Protein AF-A0A914DPF4-F1 (afdb_monomer_lite)

Foldseek 3Di:
DVVLLVVVLVQVVDPDHDPVVNVVSVVPDDDDCVLCVVQDDDDQPDKDWGWDDCRPVPDTDIDIDDHVPRPDPPDDDDDDDD

Radius of gyration: 14.47 Å; chains: 1; bounding box: 31×28×38 Å

InterPro domains:
  IPR010300 Cysteine dioxygenase type I [PF05995] (3-74)
  IPR010300 Cysteine dioxygenase type I [PTHR12918] (2-71)
  IPR011051 RmlC-like cupin domain superfamily [SSF51182] (2-73)
  IPR014710 RmlC-like jelly roll fold [G3DSA:2.60.120.10] (1-74)

Organism: NCBI:txid290746

pLDDT: mean 81.63, std 18.99, range [30.7, 94.75]

Secondary structure (DSSP, 8-state):
-HHHHHHHHHHHHSSS--HHHHHHHHHT----HHHHGGG----SSS-EEEEEE-TTSS--EEEEEPPTT-------------

Structure (mmCIF, N/CA/C/O backbone):
data_AF-A0A914DPF4-F1
#
_entry.id   AF-A0A914DPF4-F1
#
loop_
_atom_site.group_PDB
_atom_site.id
_atom_site.type_symbol
_atom_site.label_atom_id
_atom_site.label_alt_id
_atom_site.label_comp_id
_atom_site.label_asym_id
_atom_site.label_entity_id
_atom_site.label_seq_id
_atom_site.pdbx_PDB_ins_code
_atom_site.Cartn_x
_atom_site.Cartn_y
_atom_site.Cartn_z
_atom_site.occupancy
_atom_site.B_iso_or_equiv
_atom_site.auth_seq_id
_atom_site.auth_comp_id
_atom_site.auth_asym_id
_atom_site.auth_atom_id
_atom_site.pdbx_PDB_model_num
ATOM 1 N N . MET A 1 1 ? 5.285 -7.045 4.012 1.00 88.81 1 MET A N 1
ATOM 2 C CA . MET A 1 1 ? 4.232 -6.023 3.781 1.00 88.81 1 MET A CA 1
ATOM 3 C C . MET A 1 1 ? 2.964 -6.260 4.594 1.00 88.81 1 MET A C 1
ATOM 5 O O . MET A 1 1 ? 2.333 -5.290 4.996 1.00 88.81 1 MET A O 1
ATOM 9 N N . GLU A 1 2 ? 2.602 -7.504 4.911 1.00 90.88 2 GLU A N 1
ATOM 10 C CA . GLU A 1 2 ? 1.431 -7.804 5.757 1.00 90.88 2 GLU A CA 1
ATOM 11 C C . GLU A 1 2 ? 1.460 -7.095 7.122 1.00 90.88 2 GLU A C 1
ATOM 13 O O . GLU A 1 2 ? 0.460 -6.520 7.546 1.00 90.88 2 GLU A O 1
ATOM 18 N N . SER A 1 3 ? 2.624 -7.047 7.778 1.00 92.50 3 SER A N 1
ATOM 19 C CA . SER A 1 3 ? 2.800 -6.333 9.051 1.00 92.50 3 SER A CA 1
ATOM 20 C C . SER A 1 3 ? 2.583 -4.822 8.931 1.00 92.50 3 SER A C 1
ATOM 22 O O . SER A 1 3 ? 2.062 -4.207 9.859 1.00 92.50 3 SER A O 1
AT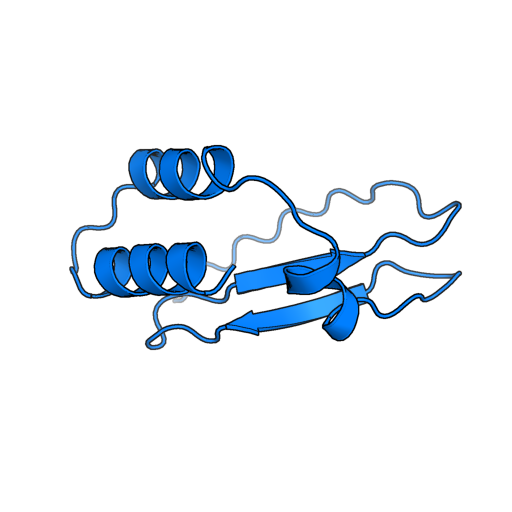OM 24 N N . LEU A 1 4 ? 2.953 -4.215 7.797 1.00 93.81 4 LEU A N 1
ATOM 25 C CA . LEU A 1 4 ? 2.670 -2.809 7.508 1.00 93.81 4 LEU A CA 1
ATOM 26 C C . LEU A 1 4 ? 1.157 -2.598 7.384 1.00 93.81 4 LEU A C 1
ATOM 28 O O . LEU A 1 4 ? 0.607 -1.732 8.057 1.00 93.81 4 LEU A O 1
ATOM 32 N N . ILE A 1 5 ? 0.485 -3.416 6.567 1.00 93.94 5 ILE A N 1
ATOM 33 C CA . ILE A 1 5 ? -0.966 -3.324 6.350 1.00 93.94 5 ILE A CA 1
ATOM 34 C C . ILE A 1 5 ? -1.713 -3.489 7.676 1.00 93.94 5 ILE A C 1
ATOM 36 O O . ILE A 1 5 ? -2.598 -2.697 7.977 1.00 93.94 5 ILE A O 1
ATOM 40 N N . SER A 1 6 ? -1.325 -4.462 8.505 1.00 94.12 6 SER A N 1
ATOM 41 C CA . SER A 1 6 ? -1.949 -4.682 9.814 1.00 94.12 6 SER A CA 1
ATOM 42 C C . SER A 1 6 ? -1.806 -3.476 10.747 1.00 94.12 6 SER A C 1
ATOM 44 O O . SER A 1 6 ? -2.772 -3.112 11.411 1.00 94.12 6 SER A O 1
ATOM 46 N N . GLN A 1 7 ? -0.631 -2.840 10.788 1.00 93.94 7 GLN A N 1
ATOM 47 C CA . GLN A 1 7 ? -0.409 -1.641 11.605 1.00 93.94 7 GLN A CA 1
ATOM 48 C C . GLN A 1 7 ? -1.235 -0.454 11.098 1.00 93.94 7 GLN A C 1
ATOM 50 O O . GLN A 1 7 ? -1.854 0.249 11.893 1.00 93.94 7 GLN A O 1
ATOM 55 N N . VAL A 1 8 ? -1.292 -0.251 9.777 1.00 93.81 8 VAL A N 1
ATOM 56 C CA . VAL A 1 8 ? -2.121 0.805 9.179 1.00 93.81 8 VAL A CA 1
ATOM 57 C C . VAL A 1 8 ? -3.604 0.546 9.465 1.00 93.81 8 VAL A C 1
ATOM 59 O O . VAL A 1 8 ? -4.298 1.462 9.890 1.00 93.81 8 VAL A O 1
ATOM 62 N N . ARG A 1 9 ? -4.093 -0.692 9.335 1.00 93.50 9 ARG A N 1
ATOM 63 C CA . ARG A 1 9 ? -5.481 -1.039 9.688 1.00 93.50 9 ARG A CA 1
ATOM 64 C C . ARG A 1 9 ? -5.804 -0.681 11.132 1.00 93.50 9 ARG A C 1
ATOM 66 O O . ARG A 1 9 ? -6.758 0.055 11.358 1.00 93.50 9 ARG A O 1
ATOM 73 N N . GLN A 1 10 ? -4.975 -1.131 12.072 1.00 92.50 10 GLN A N 1
ATOM 74 C CA . GLN A 1 10 ? -5.158 -0.866 13.4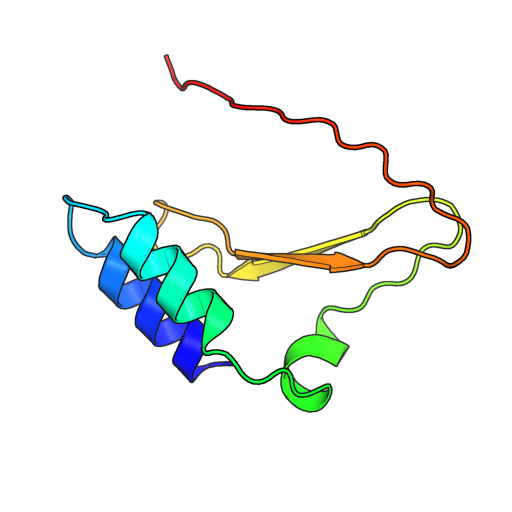99 1.00 92.50 10 GLN A CA 1
ATOM 75 C C . GLN A 1 10 ? -5.182 0.640 13.806 1.00 92.50 10 GLN A C 1
ATOM 77 O O . GLN A 1 10 ? -6.021 1.111 14.570 1.00 92.50 10 GLN A O 1
ATOM 82 N N . MET A 1 11 ? -4.314 1.425 13.164 1.00 91.00 11 MET A N 1
ATOM 83 C CA . MET A 1 11 ? -4.298 2.884 13.320 1.00 91.00 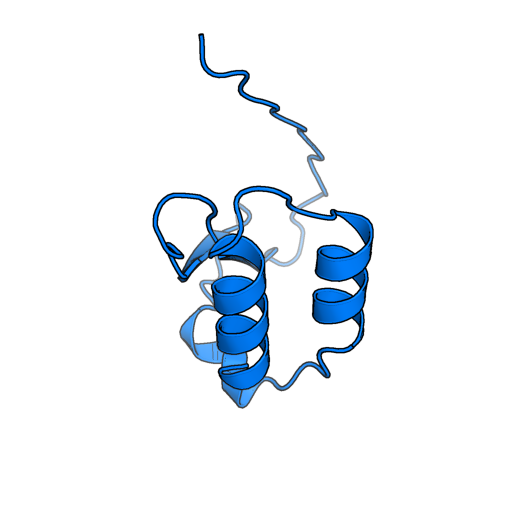11 MET A CA 1
ATOM 84 C C . MET A 1 11 ? -5.606 3.551 12.885 1.00 91.00 11 MET A C 1
ATOM 86 O O . MET A 1 11 ? -6.056 4.506 13.516 1.00 91.00 11 MET A O 1
ATOM 90 N N . PHE A 1 12 ? -6.225 3.049 11.818 1.00 92.81 12 PHE A N 1
ATOM 91 C CA . PHE A 1 12 ? -7.479 3.581 11.287 1.00 92.81 12 PHE A CA 1
ATOM 92 C C . PHE A 1 12 ? -8.728 2.956 11.938 1.00 92.81 12 PHE A C 1
ATOM 94 O O . PHE A 1 12 ? -9.848 3.331 11.587 1.00 92.81 12 PHE A O 1
ATOM 101 N N . GLU A 1 13 ? -8.594 2.033 12.896 1.00 91.12 13 GLU A N 1
ATOM 102 C CA . GLU A 1 13 ? -9.724 1.591 13.732 1.00 91.12 13 GLU A CA 1
ATOM 103 C C . GLU A 1 13 ? -10.182 2.708 14.675 1.00 91.12 13 GLU A C 1
ATOM 105 O O . GLU A 1 13 ? -11.384 2.901 14.859 1.00 91.12 13 GLU A O 1
ATOM 110 N N . SER A 1 14 ? -9.239 3.499 15.194 1.00 88.38 14 SER A N 1
ATOM 111 C CA . SER A 1 14 ? -9.539 4.694 15.985 1.00 88.38 14 SER A CA 1
ATOM 112 C C . SER A 1 14 ? -10.170 5.804 15.131 1.00 88.38 14 SER A C 1
ATOM 114 O O . SER A 1 14 ? -9.964 5.883 13.916 1.00 88.38 14 SER A O 1
ATOM 116 N N . ASP A 1 15 ? -10.936 6.692 15.767 1.00 84.69 15 ASP A N 1
ATOM 117 C CA . ASP A 1 15 ? -11.488 7.898 15.133 1.00 84.69 15 ASP A CA 1
ATOM 118 C C . ASP A 1 15 ? -10.505 9.077 15.153 1.00 84.69 15 ASP A C 1
ATOM 120 O O . ASP A 1 15 ? -10.631 10.012 14.363 1.00 84.69 15 ASP A O 1
ATOM 124 N N . SER A 1 16 ? -9.483 9.021 16.012 1.00 87.44 16 SER A N 1
ATOM 125 C CA . SER A 1 16 ? -8.406 10.009 16.054 1.00 87.44 16 SER A CA 1
ATOM 126 C C . SER A 1 16 ? -7.182 9.495 15.292 1.00 87.44 16 SER A C 1
ATOM 128 O O . SER A 1 16 ? -6.387 8.723 15.831 1.00 87.44 16 SER A O 1
ATOM 130 N N . ILE A 1 17 ? -7.013 9.931 14.044 1.00 89.56 17 ILE A N 1
ATOM 131 C CA . ILE A 1 17 ? -5.896 9.512 13.186 1.00 89.56 17 ILE A CA 1
ATOM 132 C C . ILE A 1 17 ? -4.761 10.539 13.271 1.00 89.56 17 ILE A C 1
ATOM 134 O O . ILE A 1 17 ? -4.951 11.718 12.967 1.00 89.56 17 ILE A O 1
ATOM 138 N N . ASN A 1 18 ? -3.558 10.089 13.636 1.00 90.25 18 ASN A N 1
ATOM 139 C CA . ASN A 1 18 ? -2.355 10.919 13.630 1.00 90.25 18 ASN A CA 1
ATOM 140 C C . ASN A 1 18 ? -1.541 10.689 12.349 1.00 90.25 18 ASN A C 1
ATOM 142 O O . ASN A 1 18 ? -0.885 9.661 12.189 1.00 90.25 18 ASN A O 1
ATOM 146 N N . ALA A 1 19 ? -1.535 11.676 11.451 1.00 90.50 19 ALA A N 1
ATOM 147 C CA . ALA A 1 19 ? -0.814 11.584 10.181 1.00 90.50 19 ALA A CA 1
ATOM 148 C C . ALA A 1 19 ? 0.698 11.335 10.355 1.00 90.50 19 ALA A C 1
ATOM 150 O O . ALA A 1 19 ? 1.287 10.603 9.564 1.00 90.50 19 ALA A O 1
ATOM 151 N N . ASN A 1 20 ? 1.322 11.880 11.405 1.00 93.62 20 ASN A N 1
ATOM 152 C CA . ASN A 1 20 ? 2.755 11.685 11.656 1.00 93.62 20 ASN A CA 1
ATOM 153 C C . ASN A 1 20 ? 3.082 10.234 12.027 1.00 93.62 20 ASN A C 1
ATOM 155 O O . ASN A 1 20 ? 4.160 9.734 11.717 1.00 93.62 20 ASN A O 1
ATOM 159 N N . GLU A 1 21 ? 2.158 9.550 12.696 1.00 92.00 21 GLU A N 1
ATOM 160 C CA . GLU A 1 21 ? 2.317 8.145 13.061 1.00 92.00 21 GLU A CA 1
ATOM 161 C C . GLU A 1 21 ? 2.160 7.238 11.840 1.00 92.00 21 GLU A C 1
ATOM 163 O O . GLU A 1 21 ? 2.981 6.347 11.629 1.00 92.00 21 GLU A O 1
ATOM 168 N N . VAL A 1 22 ? 1.193 7.547 10.969 1.00 92.88 22 VAL A N 1
ATOM 169 C CA . VAL A 1 22 ? 1.038 6.870 9.673 1.00 92.88 22 VAL A CA 1
ATOM 170 C C . VAL A 1 22 ? 2.302 7.024 8.823 1.00 92.88 22 VAL A C 1
ATOM 172 O O . VAL A 1 22 ? 2.790 6.033 8.282 1.00 92.88 22 VAL A O 1
ATOM 175 N N . MET A 1 23 ? 2.877 8.232 8.746 1.00 94.38 23 MET A N 1
ATOM 176 C CA . MET A 1 23 ? 4.144 8.459 8.036 1.00 94.38 23 MET A CA 1
ATOM 177 C C . MET A 1 23 ? 5.278 7.612 8.616 1.00 94.38 23 MET A C 1
ATOM 179 O O . MET A 1 23 ? 5.939 6.903 7.865 1.00 94.38 23 MET A O 1
ATOM 183 N N . ARG A 1 24 ? 5.454 7.597 9.943 1.00 94.75 24 ARG A N 1
ATOM 184 C CA . ARG A 1 24 ? 6.491 6.779 10.598 1.00 94.75 24 ARG A CA 1
ATOM 185 C C . ARG A 1 24 ? 6.336 5.289 10.311 1.00 94.75 24 ARG A C 1
ATOM 187 O O . ARG A 1 24 ? 7.328 4.604 10.084 1.00 94.75 24 ARG A O 1
ATOM 194 N N . ILE A 1 25 ? 5.108 4.774 10.333 1.00 94.00 25 ILE A N 1
ATOM 195 C CA . ILE A 1 25 ? 4.826 3.366 10.026 1.00 94.00 25 ILE A CA 1
ATOM 196 C C . ILE A 1 25 ? 5.224 3.043 8.577 1.00 94.00 25 ILE A C 1
ATOM 198 O O . ILE A 1 25 ? 5.879 2.028 8.337 1.00 94.00 25 ILE A O 1
ATOM 202 N N . LEU A 1 26 ? 4.882 3.921 7.627 1.00 93.81 26 LEU A N 1
ATOM 203 C CA . LEU A 1 26 ? 5.250 3.768 6.216 1.00 93.81 26 LEU A CA 1
ATOM 204 C C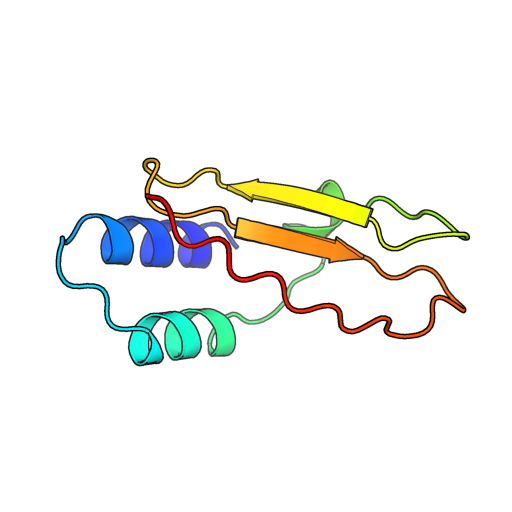 . LEU A 1 26 ? 6.768 3.880 5.992 1.00 93.81 26 LEU A C 1
ATOM 206 O O . LEU A 1 26 ? 7.321 3.098 5.227 1.00 93.81 26 LEU A O 1
ATOM 210 N N . GLU A 1 27 ? 7.452 4.804 6.670 1.00 94.56 27 GLU A N 1
ATOM 211 C CA . GLU A 1 27 ? 8.910 4.996 6.576 1.00 94.56 27 GLU A CA 1
ATOM 212 C C . GLU A 1 27 ? 9.706 3.830 7.173 1.00 94.56 27 GLU A C 1
ATOM 214 O O . GLU A 1 27 ? 10.769 3.472 6.669 1.00 94.56 27 GLU A O 1
ATOM 219 N N . ASN A 1 28 ? 9.189 3.209 8.236 1.00 94.38 28 ASN A N 1
ATOM 220 C CA . ASN A 1 28 ? 9.832 2.068 8.886 1.00 94.38 28 ASN A CA 1
ATOM 221 C C . ASN A 1 28 ? 9.683 0.759 8.095 1.00 94.38 28 ASN A C 1
ATOM 223 O O . ASN A 1 28 ? 10.352 -0.232 8.412 1.00 94.38 28 ASN A O 1
ATOM 227 N N . TYR A 1 29 ? 8.821 0.724 7.076 1.00 93.38 29 TYR A N 1
ATOM 228 C CA . TYR A 1 29 ? 8.700 -0.433 6.202 1.00 93.38 29 TYR A CA 1
ATOM 229 C C . TYR A 1 29 ? 9.963 -0.601 5.349 1.00 93.38 29 TYR A C 1
ATOM 231 O O . TYR A 1 29 ? 10.299 0.225 4.500 1.00 93.38 29 TYR A O 1
ATOM 239 N N . LYS A 1 30 ? 10.657 -1.724 5.548 1.00 93.38 30 LYS A N 1
ATOM 240 C CA . LYS A 1 30 ? 11.766 -2.136 4.685 1.00 93.38 30 LYS A CA 1
ATOM 241 C C . LYS A 1 30 ? 11.201 -2.807 3.438 1.00 93.38 30 LYS A C 1
ATOM 243 O O . LYS A 1 30 ? 10.586 -3.863 3.539 1.00 93.38 30 LYS A O 1
ATOM 248 N N . SER A 1 31 ? 11.422 -2.179 2.288 1.00 90.31 31 SER A N 1
ATOM 249 C CA . SER A 1 31 ? 10.944 -2.667 0.993 1.00 90.31 31 SER A CA 1
ATOM 250 C C . SER A 1 31 ? 11.549 -4.026 0.635 1.00 90.31 31 SER A C 1
ATOM 252 O O . SER A 1 31 ? 12.771 -4.180 0.649 1.00 90.31 31 SER A O 1
ATOM 254 N N . ASP A 1 32 ? 10.690 -4.978 0.267 1.00 91.81 32 ASP A N 1
ATOM 255 C CA . ASP A 1 32 ? 11.055 -6.299 -0.251 1.00 91.81 32 ASP A CA 1
ATOM 256 C C . ASP A 1 32 ? 10.291 -6.554 -1.564 1.00 91.81 32 ASP A C 1
ATOM 258 O O . ASP A 1 32 ? 9.060 -6.525 -1.552 1.00 91.81 32 ASP A O 1
ATOM 262 N N . PRO A 1 33 ? 10.967 -6.805 -2.702 1.00 90.12 33 PRO A N 1
ATOM 263 C CA . PRO A 1 33 ? 10.305 -7.122 -3.967 1.00 90.12 33 PRO A CA 1
ATOM 264 C C . PRO A 1 33 ? 9.262 -8.236 -3.882 1.00 90.12 33 PRO A C 1
ATOM 266 O O . PRO A 1 33 ? 8.246 -8.160 -4.572 1.00 90.12 33 PRO A O 1
ATOM 269 N N . VAL A 1 34 ? 9.467 -9.241 -3.026 1.00 92.50 34 VAL A N 1
ATOM 270 C CA . VAL A 1 34 ? 8.527 -10.361 -2.865 1.00 92.50 34 VAL A CA 1
ATOM 271 C C . VAL A 1 34 ? 7.156 -9.874 -2.398 1.00 92.50 34 VAL A C 1
ATOM 273 O O . VAL A 1 34 ? 6.137 -10.401 -2.842 1.00 92.50 34 VAL A O 1
ATOM 276 N N . ASP A 1 35 ? 7.126 -8.833 -1.566 1.00 91.06 35 ASP A N 1
ATOM 277 C CA . ASP A 1 35 ? 5.895 -8.256 -1.041 1.00 91.06 35 ASP A CA 1
ATOM 278 C C . ASP A 1 35 ? 5.056 -7.575 -2.134 1.00 91.06 35 ASP A C 1
ATOM 280 O O . ASP A 1 35 ? 3.835 -7.757 -2.201 1.00 91.06 35 ASP A O 1
ATOM 284 N N . TRP A 1 36 ? 5.706 -6.757 -2.971 1.00 90.56 36 TRP A N 1
ATOM 285 C CA . TRP A 1 36 ? 5.014 -5.818 -3.852 1.00 90.56 36 TRP A CA 1
ATOM 286 C C . TRP A 1 36 ? 4.988 -6.200 -5.332 1.00 90.56 36 TRP A C 1
ATOM 288 O O . TRP A 1 36 ? 4.179 -5.637 -6.069 1.00 90.56 36 TRP A O 1
ATOM 298 N N . GLN A 1 37 ? 5.803 -7.160 -5.781 1.00 92.25 37 GLN A N 1
ATOM 299 C CA . GLN A 1 37 ? 5.899 -7.552 -7.197 1.00 92.25 37 GLN A CA 1
ATOM 300 C C . GLN A 1 37 ? 4.551 -7.931 -7.825 1.00 92.25 37 GLN A C 1
ATOM 302 O O . GLN A 1 37 ? 4.301 -7.623 -8.985 1.00 92.25 37 GLN A O 1
ATOM 307 N N . GLN A 1 38 ? 3.655 -8.546 -7.051 1.00 91.31 38 GLN A N 1
ATOM 308 C CA . GLN A 1 38 ? 2.320 -8.953 -7.503 1.00 91.31 38 GLN A CA 1
ATOM 309 C C . GLN A 1 38 ? 1.411 -7.766 -7.859 1.00 91.31 38 GLN A C 1
ATOM 311 O O . GLN A 1 38 ? 0.470 -7.914 -8.632 1.00 91.31 38 GLN A O 1
ATOM 316 N N . TYR A 1 39 ? 1.705 -6.581 -7.317 1.00 88.81 39 TYR A N 1
ATOM 317 C CA . TYR A 1 39 ? 0.990 -5.339 -7.603 1.00 88.81 39 TYR A CA 1
ATOM 318 C C . TYR A 1 39 ? 1.664 -4.535 -8.718 1.00 88.81 39 TYR A C 1
ATOM 320 O O . TYR A 1 39 ? 1.178 -3.467 -9.086 1.00 88.81 39 TYR A O 1
ATOM 328 N N . VAL A 1 40 ? 2.786 -5.003 -9.267 1.00 88.38 40 VAL A N 1
ATOM 329 C CA . VAL A 1 40 ? 3.504 -4.274 -10.308 1.00 88.38 40 VAL A CA 1
ATOM 330 C C . VAL A 1 40 ? 2.842 -4.524 -11.647 1.00 88.38 40 VAL A C 1
ATOM 332 O O . VAL A 1 4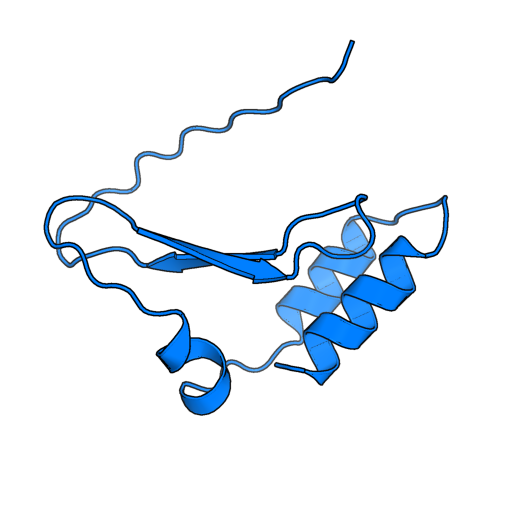0 ? 2.923 -5.606 -12.222 1.00 88.38 40 VAL A O 1
ATOM 335 N N . ILE A 1 41 ? 2.223 -3.475 -12.170 1.00 85.38 41 ILE A N 1
ATOM 336 C CA . ILE A 1 41 ? 1.706 -3.448 -13.531 1.00 85.38 41 ILE A CA 1
ATOM 337 C C . ILE A 1 41 ? 2.531 -2.408 -14.271 1.00 85.38 41 ILE A C 1
ATOM 339 O O . ILE A 1 41 ? 2.485 -1.227 -13.934 1.00 85.38 41 ILE A O 1
ATOM 343 N N . PHE A 1 42 ? 3.312 -2.828 -15.260 1.00 80.56 42 PHE A N 1
ATOM 344 C CA . PHE A 1 42 ? 4.058 -1.887 -16.086 1.00 80.56 42 PHE A CA 1
ATOM 345 C C . PHE A 1 42 ? 3.208 -1.423 -17.262 1.00 80.56 42 PHE A C 1
ATOM 347 O O . PHE A 1 42 ? 2.681 -2.232 -18.021 1.00 80.56 42 PHE A O 1
ATOM 354 N N . ASP A 1 43 ? 3.124 -0.106 -17.423 1.00 80.56 43 ASP A N 1
ATOM 355 C CA . ASP A 1 43 ? 2.599 0.534 -18.619 1.00 80.56 43 ASP A CA 1
ATOM 356 C C . ASP A 1 43 ? 3.653 1.546 -19.113 1.00 80.56 43 ASP A C 1
ATOM 358 O O . ASP A 1 43 ? 4.097 2.396 -18.337 1.00 80.56 43 ASP A O 1
ATOM 362 N N . PRO A 1 44 ? 4.122 1.442 -20.368 1.00 75.88 44 PRO A N 1
ATOM 363 C CA . PRO A 1 44 ? 5.180 2.304 -20.892 1.00 75.88 44 PRO A CA 1
ATOM 364 C C . PRO A 1 44 ? 4.729 3.751 -21.140 1.00 75.88 44 PRO A C 1
ATOM 366 O O . PRO A 1 44 ? 5.570 4.613 -21.381 1.00 75.88 44 PRO A O 1
ATOM 369 N N . HIS A 1 45 ? 3.425 4.037 -21.098 1.00 79.50 45 HIS A N 1
ATOM 370 C CA . HIS A 1 45 ? 2.87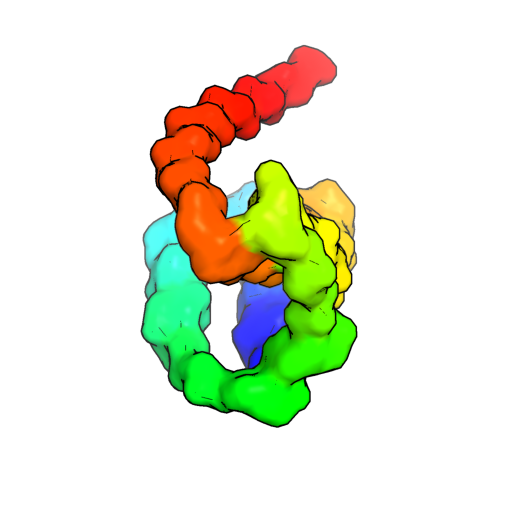1 5.348 -21.445 1.00 79.50 45 HIS A CA 1
ATOM 371 C C . HIS A 1 45 ? 2.281 6.108 -20.252 1.00 79.50 45 HIS A C 1
ATOM 373 O O . HIS A 1 45 ? 1.961 7.291 -20.380 1.00 79.50 45 HIS A O 1
ATOM 379 N N . ARG A 1 46 ? 2.100 5.460 -19.097 1.00 80.88 46 ARG A N 1
ATOM 380 C CA . ARG A 1 46 ? 1.469 6.060 -17.913 1.00 80.88 46 ARG A CA 1
ATOM 381 C C . ARG A 1 46 ? 1.904 5.365 -16.633 1.00 80.88 46 ARG A C 1
ATOM 383 O O . ARG A 1 46 ? 2.292 4.203 -16.643 1.00 80.88 46 ARG A O 1
ATOM 390 N N . TYR A 1 47 ? 1.757 6.067 -15.513 1.00 86.38 47 TYR A N 1
ATOM 391 C CA . TYR A 1 47 ? 1.857 5.415 -14.216 1.00 86.38 47 TYR A CA 1
ATOM 392 C C . TYR A 1 47 ? 0.642 4.511 -13.996 1.00 86.38 47 TYR A C 1
ATOM 394 O O . TYR A 1 47 ? -0.490 4.854 -14.361 1.00 86.38 47 TYR A O 1
ATOM 402 N N . THR A 1 48 ? 0.872 3.359 -13.387 1.00 88.81 48 THR A N 1
ATOM 403 C CA . THR A 1 48 ? -0.195 2.457 -12.960 1.00 88.81 48 THR A CA 1
ATOM 404 C C . THR A 1 48 ? -0.465 2.648 -11.478 1.00 88.81 48 THR A C 1
ATOM 406 O O . THR A 1 48 ? 0.342 3.201 -10.730 1.00 88.81 48 THR A O 1
ATOM 409 N N . ARG A 1 49 ? -1.668 2.257 -11.070 1.00 93.19 49 ARG A N 1
ATOM 410 C CA . ARG A 1 49 ? -2.190 2.405 -9.717 1.00 93.19 49 ARG A CA 1
ATOM 411 C C . ARG A 1 49 ? -2.766 1.065 -9.310 1.00 93.19 49 ARG A C 1
ATOM 413 O O . ARG A 1 49 ? -3.845 0.705 -9.774 1.00 93.19 49 ARG A O 1
ATOM 420 N N . SER A 1 50 ? -2.050 0.356 -8.457 1.00 93.06 50 SER A N 1
ATOM 421 C CA . SER A 1 50 ? -2.446 -0.964 -7.987 1.00 93.06 50 SER A CA 1
ATOM 422 C C . SER A 1 50 ? -2.944 -0.856 -6.560 1.00 93.06 50 SER A C 1
ATOM 424 O O . SER A 1 50 ? -2.225 -0.402 -5.670 1.00 93.06 50 SER A O 1
ATOM 426 N N . LEU A 1 51 ? -4.205 -1.224 -6.357 1.00 93.62 51 LEU A N 1
ATOM 427 C CA . LEU A 1 51 ? -4.831 -1.242 -5.044 1.00 93.62 51 LEU A CA 1
ATOM 428 C C . LEU A 1 51 ? -4.258 -2.405 -4.234 1.00 93.62 51 LEU A C 1
ATOM 430 O O . LEU A 1 51 ? -4.316 -3.550 -4.673 1.00 93.62 51 LEU A O 1
ATOM 434 N N . VAL A 1 52 ? -3.698 -2.087 -3.072 1.00 93.88 52 VAL A N 1
ATOM 435 C CA . VAL A 1 52 ? -3.108 -3.063 -2.151 1.00 93.88 52 VAL A CA 1
ATOM 436 C C . VAL A 1 52 ? -4.086 -3.384 -1.031 1.00 93.88 52 VAL A C 1
ATOM 438 O O . VAL A 1 52 ? -4.263 -4.542 -0.676 1.00 93.88 52 VAL A O 1
ATOM 441 N N . ASP A 1 53 ? -4.729 -2.357 -0.475 1.00 94.00 53 ASP A N 1
ATOM 442 C CA . ASP A 1 53 ? -5.677 -2.517 0.620 1.00 94.00 53 ASP A CA 1
ATOM 443 C C . ASP A 1 53 ? -6.767 -1.442 0.558 1.00 94.00 53 ASP A C 1
ATOM 445 O O . ASP A 1 53 ? -6.469 -0.265 0.362 1.00 94.00 53 ASP A O 1
ATOM 449 N N . ILE A 1 54 ? -8.023 -1.847 0.748 1.00 92.19 54 ILE A N 1
ATOM 450 C CA . ILE A 1 54 ? -9.182 -0.939 0.877 1.00 92.19 54 ILE A CA 1
ATOM 451 C C . ILE A 1 54 ? -9.422 -0.492 2.327 1.00 92.19 54 ILE A C 1
ATOM 453 O O . ILE A 1 54 ? -10.381 0.225 2.620 1.00 92.19 54 ILE A O 1
ATOM 457 N N . GLY A 1 55 ? -8.594 -0.984 3.251 1.00 89.06 55 GLY A N 1
ATOM 458 C CA . GLY A 1 55 ? -8.697 -0.698 4.670 1.00 89.06 55 GLY A CA 1
ATOM 459 C C . GLY A 1 55 ? -10.034 -1.131 5.263 1.00 89.06 55 GLY A C 1
ATOM 460 O O . GLY A 1 55 ? -10.569 -2.197 4.958 1.00 89.06 55 GLY A O 1
ATOM 461 N N . ASN A 1 56 ? -10.568 -0.276 6.129 1.00 85.88 56 ASN A N 1
ATOM 462 C CA . ASN A 1 56 ? -11.864 -0.414 6.797 1.00 85.88 56 ASN A CA 1
ATOM 463 C C . ASN A 1 56 ? -12.890 0.620 6.288 1.00 85.88 56 ASN A C 1
ATOM 465 O O . ASN A 1 56 ? -13.794 1.017 7.020 1.00 85.88 56 ASN A O 1
ATOM 469 N N . GLY A 1 57 ? -12.712 1.113 5.056 1.00 87.44 57 GLY A N 1
ATOM 470 C CA . GLY A 1 57 ? -13.504 2.210 4.492 1.00 87.44 57 GLY A CA 1
ATOM 471 C C . GLY A 1 57 ? -13.007 3.613 4.862 1.00 87.44 57 GLY A C 1
ATOM 472 O O . GLY A 1 57 ? -13.549 4.588 4.348 1.00 87.44 57 GLY A O 1
ATOM 473 N N . LYS A 1 58 ? -11.965 3.737 5.702 1.00 89.12 58 LYS A N 1
ATOM 474 C CA . LYS A 1 58 ? -11.360 5.034 6.061 1.00 89.12 58 LYS A CA 1
ATOM 475 C C . LYS A 1 58 ? -10.121 5.407 5.233 1.00 89.12 58 LYS A C 1
ATOM 477 O O . LYS A 1 58 ? -9.715 6.566 5.253 1.00 89.12 58 LYS A O 1
ATOM 482 N N . TYR A 1 59 ? -9.506 4.467 4.512 1.00 91.62 59 TYR A N 1
ATOM 483 C CA . TYR A 1 59 ? -8.330 4.730 3.674 1.00 91.62 59 TYR A CA 1
ATOM 484 C C . TYR A 1 59 ? -8.210 3.726 2.527 1.00 91.62 59 TYR A C 1
ATOM 486 O O . TYR A 1 59 ? -8.774 2.642 2.590 1.00 91.62 59 TYR A O 1
ATOM 494 N N . ASN A 1 60 ? -7.401 4.071 1.523 1.00 94.06 60 ASN A N 1
ATOM 495 C CA . ASN A 1 60 ? -6.926 3.136 0.506 1.00 94.06 60 ASN A CA 1
ATOM 496 C C . ASN A 1 60 ? -5.395 3.148 0.490 1.00 94.06 60 ASN A C 1
ATOM 498 O O . ASN A 1 60 ? -4.787 4.219 0.442 1.00 94.06 60 ASN A O 1
ATOM 502 N N . LEU A 1 61 ? -4.774 1.970 0.495 1.00 93.88 61 LEU A N 1
ATOM 503 C CA . LEU A 1 61 ? -3.341 1.795 0.276 1.00 93.88 61 LEU A CA 1
ATOM 504 C C . LEU A 1 61 ? -3.113 1.340 -1.163 1.00 93.88 61 LEU A C 1
ATOM 506 O O . LEU A 1 61 ? -3.720 0.373 -1.628 1.00 93.88 61 LEU A O 1
ATOM 510 N N . MET A 1 62 ? -2.232 2.036 -1.876 1.00 94.50 62 MET A N 1
ATOM 511 C CA . MET A 1 62 ? -1.962 1.777 -3.286 1.00 94.50 62 MET A CA 1
ATOM 512 C C . MET A 1 62 ? -0.468 1.838 -3.577 1.00 94.50 62 MET A C 1
ATOM 514 O O . MET A 1 62 ? 0.253 2.644 -2.991 1.00 94.50 62 MET A O 1
ATOM 518 N N . ILE A 1 63 ? -0.030 1.035 -4.542 1.00 91.94 63 ILE A N 1
ATOM 519 C CA . ILE A 1 63 ? 1.295 1.132 -5.150 1.00 91.94 63 ILE A CA 1
ATOM 520 C C . ILE A 1 63 ? 1.165 1.833 -6.495 1.00 91.94 63 ILE A C 1
ATOM 522 O O . ILE A 1 63 ? 0.273 1.533 -7.291 1.00 91.94 63 ILE A O 1
ATOM 526 N N . LEU A 1 64 ? 2.066 2.783 -6.735 1.00 91.06 64 LEU A N 1
ATOM 527 C CA . LEU A 1 64 ? 2.191 3.466 -8.011 1.00 91.06 64 LEU A CA 1
ATOM 528 C C . LEU A 1 64 ? 3.465 2.988 -8.700 1.00 91.06 64 LEU A C 1
ATOM 530 O O . LEU A 1 64 ? 4.555 3.129 -8.144 1.00 91.06 64 LEU A O 1
ATOM 534 N N . CYS A 1 65 ? 3.333 2.454 -9.912 1.00 89.00 65 CYS A N 1
ATOM 535 C CA . CYS A 1 65 ? 4.482 2.082 -10.732 1.00 89.00 65 CYS A CA 1
ATOM 536 C C . CYS A 1 65 ? 4.646 3.091 -11.865 1.00 89.00 65 CYS A C 1
ATOM 538 O O . CYS A 1 65 ? 3.695 3.389 -12.587 1.00 89.00 65 CYS A O 1
ATOM 540 N N . TRP A 1 66 ? 5.863 3.602 -12.029 1.00 84.19 66 TRP A N 1
ATOM 541 C CA . TRP A 1 66 ? 6.221 4.546 -13.085 1.00 84.19 66 TRP A CA 1
ATOM 542 C C . TRP A 1 66 ? 6.990 3.794 -14.171 1.00 84.19 66 TRP A C 1
ATOM 544 O O . TRP A 1 66 ? 8.035 3.205 -13.892 1.00 84.19 66 TRP A O 1
ATOM 554 N N . GLY A 1 67 ? 6.476 3.792 -15.403 1.00 68.94 67 GLY A N 1
ATOM 555 C CA . GLY A 1 67 ? 7.204 3.247 -16.547 1.00 68.94 67 GLY A CA 1
ATOM 556 C C . GLY A 1 67 ? 8.453 4.083 -16.871 1.00 68.94 67 GLY A C 1
ATOM 557 O O . GLY A 1 67 ? 8.480 5.285 -16.569 1.00 68.94 67 GLY A O 1
ATOM 558 N N . PRO A 1 68 ? 9.486 3.491 -17.497 1.00 63.72 68 PRO A N 1
ATOM 559 C CA . PRO A 1 68 ? 10.680 4.223 -17.912 1.00 63.72 68 PRO A CA 1
ATOM 560 C C . PRO A 1 68 ? 10.299 5.361 -18.874 1.00 63.72 68 PRO A C 1
ATOM 562 O O . PRO A 1 68 ? 9.748 5.118 -19.941 1.00 63.72 68 PRO A O 1
ATOM 565 N N . GLY A 1 69 ? 10.567 6.611 -18.477 1.00 59.22 69 GLY A N 1
ATOM 566 C CA . GLY A 1 69 ? 10.232 7.816 -19.252 1.00 59.22 69 GLY A CA 1
ATOM 567 C C . GLY A 1 69 ? 8.963 8.558 -18.811 1.00 59.22 69 GLY A C 1
ATOM 568 O O . GLY A 1 69 ? 8.688 9.640 -19.328 1.00 59.22 69 GLY A O 1
ATOM 569 N N . THR A 1 70 ? 8.213 8.043 -17.831 1.00 55.69 70 THR A N 1
ATOM 570 C CA . THR A 1 70 ? 7.036 8.744 -17.291 1.00 55.69 70 THR A CA 1
ATOM 571 C C . THR A 1 70 ? 7.491 9.870 -16.361 1.00 55.69 70 THR A C 1
ATOM 573 O O . THR A 1 70 ? 7.829 9.640 -15.201 1.00 55.69 70 THR A O 1
ATOM 576 N N . GLY A 1 71 ? 7.539 11.099 -16.878 1.00 51.66 71 GLY A N 1
ATOM 577 C CA . GLY A 1 71 ? 7.781 12.295 -16.074 1.00 51.66 71 GLY A CA 1
ATOM 578 C C . GLY A 1 71 ? 6.744 12.434 -14.954 1.00 51.66 71 GLY A C 1
ATOM 579 O O . GLY A 1 71 ? 5.561 12.144 -15.133 1.00 51.66 71 GLY A O 1
ATOM 580 N N . ILE A 1 72 ? 7.202 12.875 -13.786 1.00 44.53 72 ILE A N 1
ATOM 581 C CA . ILE A 1 72 ? 6.393 13.100 -12.585 1.00 44.53 72 ILE A CA 1
ATOM 582 C C . ILE A 1 72 ? 5.375 14.224 -12.864 1.00 44.53 72 ILE A C 1
ATOM 584 O O . ILE A 1 72 ? 5.677 15.403 -12.704 1.00 44.53 72 ILE A O 1
ATOM 588 N N . SER A 1 73 ? 4.156 13.890 -13.296 1.00 46.41 73 SER A N 1
ATOM 589 C CA . SER A 1 73 ? 3.029 14.832 -13.251 1.00 46.41 73 SER A CA 1
ATOM 590 C C . SER A 1 73 ? 2.446 14.794 -11.842 1.00 46.41 73 SER A C 1
ATOM 592 O O . SER A 1 73 ? 1.573 13.989 -11.516 1.00 46.41 73 SER A O 1
ATOM 594 N N . MET A 1 74 ? 2.998 15.631 -10.968 1.00 41.84 74 MET A N 1
ATOM 595 C CA . MET A 1 74 ? 2.561 15.749 -9.582 1.00 41.84 74 MET A CA 1
ATOM 596 C C . MET A 1 74 ? 1.240 16.537 -9.538 1.00 41.84 74 MET A C 1
ATOM 598 O O . MET A 1 74 ? 1.229 17.752 -9.374 1.00 41.84 74 MET A O 1
ATOM 602 N N . THR A 1 75 ? 0.111 15.854 -9.743 1.00 39.03 75 THR A N 1
ATOM 603 C CA . THR A 1 75 ? -1.227 16.440 -9.553 1.00 39.03 75 THR A CA 1
ATOM 604 C C . THR A 1 75 ? -1.757 16.044 -8.174 1.00 39.03 75 THR A C 1
ATOM 606 O O . THR A 1 75 ? -2.224 14.922 -7.988 1.00 39.03 75 THR A O 1
ATOM 609 N N . MET A 1 76 ? -1.714 16.957 -7.200 1.00 30.70 76 MET A N 1
ATOM 610 C CA . MET A 1 76 ? -2.462 16.804 -5.946 1.00 30.70 76 MET A CA 1
ATOM 611 C C . MET A 1 76 ? -3.958 16.990 -6.233 1.00 30.70 76 MET A C 1
ATOM 613 O O . MET A 1 76 ? -4.382 18.063 -6.656 1.00 30.70 76 MET A O 1
ATOM 617 N N . ARG A 1 77 ? -4.780 15.964 -5.983 1.00 37.31 77 ARG A N 1
ATOM 618 C CA . ARG A 1 77 ? -6.233 16.134 -5.820 1.00 37.31 77 ARG A CA 1
ATOM 619 C C . ARG A 1 77 ? -6.600 15.804 -4.380 1.00 37.31 77 ARG A C 1
ATOM 621 O O . ARG A 1 77 ? -6.687 14.636 -4.025 1.00 37.31 77 ARG A O 1
ATOM 628 N N . ALA A 1 78 ? -6.829 16.836 -3.576 1.00 34.31 78 ALA A N 1
ATOM 629 C CA . ALA A 1 78 ? -7.636 16.708 -2.372 1.00 34.31 78 ALA A CA 1
ATOM 630 C C . ALA A 1 78 ? -9.107 16.716 -2.812 1.00 34.31 78 ALA A C 1
ATOM 632 O O . ALA A 1 78 ? -9.550 17.667 -3.455 1.00 34.31 78 ALA A O 1
ATOM 633 N N . GLN A 1 79 ? -9.847 15.643 -2.537 1.00 33.84 79 GLN A N 1
ATOM 634 C CA . GLN A 1 79 ? -11.306 15.688 -2.587 1.00 33.84 79 GLN A CA 1
ATOM 635 C C . GLN A 1 79 ? -11.797 15.890 -1.160 1.00 33.84 79 GLN A C 1
ATOM 637 O O . GLN A 1 79 ? -11.653 15.009 -0.317 1.00 33.84 79 GLN A O 1
ATOM 642 N N . THR A 1 80 ? -12.340 17.072 -0.895 1.00 36.78 80 THR A N 1
ATOM 643 C CA . THR A 1 80 ? -13.145 17.329 0.295 1.00 36.78 80 THR A CA 1
ATOM 644 C C . THR A 1 80 ? -14.515 16.713 0.035 1.00 36.78 80 THR A C 1
ATOM 646 O O . THR A 1 80 ? -15.185 17.108 -0.919 1.00 36.78 80 THR A O 1
ATOM 649 N N . ALA A 1 81 ? -14.911 15.718 0.827 1.00 36.34 81 ALA A N 1
ATOM 650 C CA . ALA A 1 81 ? -16.296 15.263 0.835 1.00 36.34 81 ALA A CA 1
ATOM 651 C C . ALA A 1 81 ? -17.168 16.394 1.413 1.00 36.34 81 ALA A C 1
ATOM 653 O O . ALA A 1 81 ? -16.849 16.917 2.483 1.00 36.34 81 ALA A O 1
ATOM 654 N N . MET A 1 82 ? -18.194 16.804 0.660 1.00 41.84 82 MET A N 1
ATOM 655 C CA . MET A 1 82 ? -19.320 17.610 1.155 1.00 41.84 82 MET A CA 1
ATOM 656 C C . MET A 1 82 ? -20.348 16.704 1.820 1.00 41.84 82 MET A C 1
ATOM 658 O O . MET A 1 82 ? -20.510 15.566 1.321 1.00 41.84 82 MET A O 1
#

Sequence (82 aa):
MESLISQVRQMFESDSINANEVMRILENYKSDPVDWQQYVIFDPHRYTRSLVDIGNGKYNLMILCWGPGTGISMTMRAQTAM